Protein AF-A0A945Y6Y2-F1 (afdb_monomer_lite)

pLDDT: mean 93.1, std 6.47, range [54.56, 97.88]

Foldseek 3Di:
DFDCPDPVSVVVVVVVQVVVCVVPVDHPPDVLLVCDVVVVDDPVVLLVVLVVVVVDPVSVSSNVSSVVD

Radius of gyration: 14.05 Å; chains: 1; bounding box: 26×24×38 Å

Sequence (69 aa):
WLDTGTHKSLLQASEFVHTIEERQGLKIAAPEEVAYRMKFIDAAQLEALAAPLEKSGYGIYLKNLLVDA

Structure (mmCIF, N/CA/C/O backbone):
data_AF-A0A945Y6Y2-F1
#
_entry.id   AF-A0A945Y6Y2-F1
#
loop_
_atom_site.group_PDB
_atom_site.id
_atom_site.type_symbol
_atom_site.label_atom_id
_atom_site.label_alt_id
_atom_site.label_comp_id
_atom_site.label_asym_id
_atom_site.label_entity_id
_atom_site.label_seq_id
_atom_site.pdbx_PDB_ins_code
_atom_site.Cartn_x
_atom_site.Cartn_y
_atom_site.Cartn_z
_atom_site.occupancy
_atom_site.B_iso_or_equiv
_atom_site.auth_seq_id
_atom_site.auth_comp_id
_atom_site.auth_asym_id
_atom_site.auth_atom_id
_atom_site.pdbx_PDB_model_num
ATOM 1 N N . TRP A 1 1 ? -12.379 8.473 6.186 1.00 86.50 1 TRP A N 1
ATOM 2 C CA . TRP A 1 1 ? -11.471 9.102 7.163 1.00 86.50 1 TRP A CA 1
ATOM 3 C C . TRP A 1 1 ? -11.581 8.311 8.451 1.00 86.50 1 TRP A C 1
ATOM 5 O O . TRP A 1 1 ? -12.697 8.088 8.903 1.00 86.50 1 TRP A O 1
ATOM 15 N N . LEU A 1 2 ? -10.458 7.800 8.946 1.00 92.00 2 LEU A N 1
ATOM 16 C CA . LEU A 1 2 ? -10.351 6.968 10.144 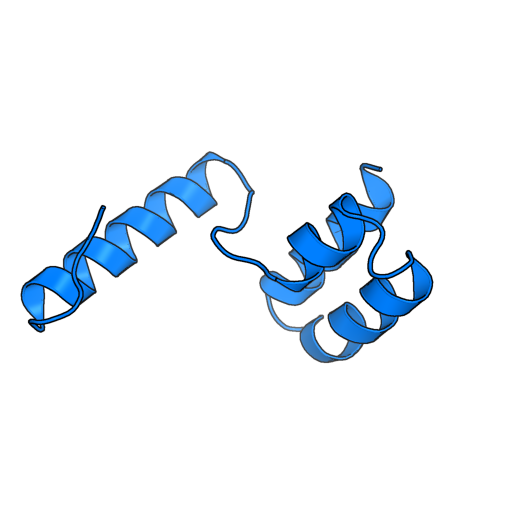1.00 92.00 2 LEU A CA 1
ATOM 17 C C . LEU A 1 2 ? -9.185 7.516 10.967 1.00 92.00 2 LEU A C 1
ATOM 19 O O . LEU A 1 2 ? -8.197 7.967 10.389 1.00 92.00 2 LEU A O 1
ATOM 23 N N . ASP A 1 3 ? -9.312 7.479 12.287 1.00 93.75 3 ASP A N 1
ATOM 24 C CA . ASP A 1 3 ? -8.277 7.905 13.226 1.00 93.75 3 ASP A CA 1
ATOM 25 C C . ASP A 1 3 ? -7.848 6.711 14.084 1.00 93.75 3 ASP A C 1
ATOM 27 O O . ASP A 1 3 ? -8.683 5.951 14.574 1.00 93.75 3 ASP A O 1
ATOM 31 N N . THR A 1 4 ? -6.545 6.545 14.281 1.00 93.81 4 THR A N 1
ATOM 32 C CA . THR A 1 4 ? -5.963 5.440 15.056 1.00 93.81 4 THR A CA 1
ATOM 33 C C . THR A 1 4 ? -5.473 5.892 16.436 1.00 93.81 4 THR A C 1
ATOM 35 O O . THR A 1 4 ? -4.560 5.288 16.994 1.00 93.81 4 THR A O 1
ATOM 38 N N . GLY A 1 5 ? -6.048 6.961 16.995 1.00 96.56 5 GLY A N 1
ATOM 39 C CA . GLY A 1 5 ? -5.630 7.587 18.252 1.00 96.56 5 GLY A CA 1
ATOM 40 C C . GLY A 1 5 ? -6.008 6.821 19.523 1.00 96.56 5 GLY A C 1
ATOM 41 O O . GLY A 1 5 ? -5.532 7.158 20.604 1.00 96.56 5 GLY A O 1
ATOM 42 N N . THR A 1 6 ? -6.832 5.772 19.428 1.00 97.38 6 THR A N 1
ATOM 43 C CA . THR A 1 6 ? -7.162 4.877 20.550 1.00 97.38 6 THR A CA 1
ATOM 44 C C . THR A 1 6 ? -7.025 3.414 20.138 1.00 97.38 6 THR A C 1
ATOM 46 O O . THR A 1 6 ? -7.178 3.080 18.965 1.00 97.38 6 THR A O 1
ATOM 49 N N . HIS A 1 7 ? -6.825 2.502 21.097 1.00 97.19 7 HIS A N 1
ATOM 50 C CA . HIS A 1 7 ? -6.792 1.059 20.810 1.00 97.19 7 HIS A CA 1
ATOM 51 C C . HIS A 1 7 ? -8.049 0.571 20.077 1.00 97.19 7 HIS A C 1
ATOM 53 O O . HIS A 1 7 ? -7.960 -0.234 19.153 1.00 9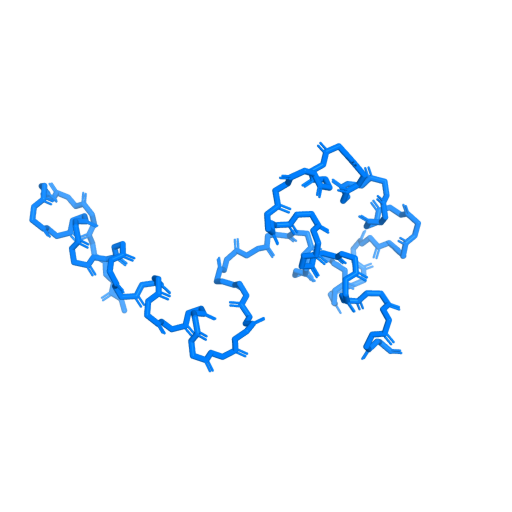7.19 7 HIS A O 1
ATOM 59 N N . LYS A 1 8 ? -9.222 1.096 20.457 1.00 96.25 8 LYS A N 1
ATOM 60 C CA . LYS A 1 8 ? -10.491 0.754 19.812 1.00 96.25 8 LYS A CA 1
ATOM 61 C C . LYS A 1 8 ? -10.549 1.270 18.374 1.00 96.25 8 LYS A C 1
ATOM 63 O O . LYS A 1 8 ? -10.934 0.520 17.484 1.00 96.25 8 LYS A O 1
ATOM 68 N N . SER A 1 9 ? -10.171 2.526 18.145 1.00 96.06 9 SER A N 1
ATOM 69 C CA . SER A 1 9 ? -10.241 3.122 16.809 1.00 96.06 9 SER A CA 1
ATOM 70 C C . SER A 1 9 ? -9.191 2.538 15.854 1.00 96.06 9 SER A C 1
ATOM 72 O O . SER A 1 9 ? -9.490 2.333 14.680 1.00 96.06 9 SER A O 1
ATOM 74 N N . LEU A 1 10 ? -8.018 2.142 16.362 1.00 97.75 10 LEU A N 1
ATOM 75 C CA . LEU A 1 10 ? -7.022 1.371 15.611 1.00 97.75 10 LEU A CA 1
ATOM 76 C C . LEU A 1 10 ? -7.558 0.003 15.165 1.00 97.75 10 LEU A C 1
ATOM 78 O O . LEU A 1 10 ? -7.379 -0.370 14.004 1.00 97.75 10 LEU A O 1
ATOM 82 N N . LEU A 1 11 ? -8.222 -0.735 16.063 1.00 97.38 11 LEU A N 1
ATOM 83 C CA . LEU A 1 11 ? -8.812 -2.032 15.723 1.00 97.38 11 LEU A CA 1
ATOM 84 C C . LEU A 1 11 ? -9.871 -1.876 14.627 1.00 97.38 11 LEU A C 1
ATOM 86 O O . LEU A 1 11 ? -9.801 -2.552 13.606 1.00 97.38 11 LEU A O 1
ATOM 90 N N . GLN A 1 12 ? -10.782 -0.913 14.789 1.00 96.25 12 GLN A N 1
ATOM 91 C CA . GLN A 1 12 ? -11.822 -0.630 13.798 1.00 96.25 12 GLN A CA 1
ATOM 92 C C . GLN A 1 12 ? -11.240 -0.229 12.437 1.00 96.25 12 GLN A C 1
ATOM 94 O O . GLN A 1 12 ? -11.745 -0.652 11.399 1.00 96.25 12 GLN A O 1
ATOM 99 N N . ALA A 1 13 ? -10.171 0.573 12.424 1.00 97.19 13 ALA A N 1
ATOM 100 C CA . ALA A 1 13 ? -9.511 0.955 11.182 1.00 97.19 13 ALA A CA 1
ATOM 101 C C . ALA A 1 13 ? -8.844 -0.243 10.491 1.00 97.19 13 ALA A C 1
ATOM 103 O O . ALA A 1 13 ? -8.946 -0.385 9.273 1.00 97.19 13 ALA A O 1
ATOM 104 N N . SER A 1 14 ? -8.218 -1.125 11.272 1.00 95.62 14 SER A N 1
ATOM 105 C CA . SER A 1 14 ? -7.598 -2.356 10.770 1.00 95.62 14 SER A CA 1
ATOM 106 C C . SER A 1 14 ? -8.635 -3.301 10.159 1.00 95.62 14 SER A C 1
ATOM 108 O O . SER A 1 14 ? -8.446 -3.784 9.046 1.00 95.62 14 SER A O 1
ATOM 110 N N . GLU A 1 15 ? -9.760 -3.517 10.846 1.00 96.31 15 GLU A N 1
ATOM 111 C CA . GLU A 1 15 ? -10.871 -4.345 10.357 1.00 96.31 15 GLU A CA 1
ATOM 112 C C . GLU A 1 15 ? -11.492 -3.776 9.077 1.00 96.31 15 GLU A C 1
ATOM 114 O O . GLU A 1 15 ? -11.788 -4.524 8.141 1.00 96.31 15 GLU A O 1
ATOM 119 N N . PHE A 1 16 ? -11.649 -2.449 9.008 1.00 95.44 16 PHE A N 1
ATOM 120 C CA . PHE A 1 16 ? -12.147 -1.774 7.814 1.00 95.44 16 PHE A CA 1
ATOM 121 C C . PHE A 1 16 ? -11.238 -2.033 6.609 1.00 95.44 16 PHE A C 1
ATOM 123 O O . PHE A 1 16 ? -11.724 -2.462 5.564 1.00 95.44 16 PHE A O 1
ATOM 130 N N . VAL A 1 17 ? -9.926 -1.808 6.756 1.00 94.75 17 VAL A N 1
ATOM 131 C CA . VAL A 1 17 ? -8.955 -2.051 5.678 1.00 94.75 17 VAL A CA 1
ATOM 132 C C . VAL A 1 17 ? -8.988 -3.518 5.262 1.00 94.75 17 VAL A C 1
ATOM 134 O O . VAL A 1 17 ? -9.184 -3.802 4.084 1.00 94.75 17 VAL A O 1
ATOM 137 N N . HIS A 1 18 ? -8.899 -4.442 6.220 1.00 93.75 18 HIS A N 1
ATOM 138 C CA . HIS A 1 18 ? -8.898 -5.879 5.950 1.00 93.75 18 HIS A CA 1
ATOM 139 C C . HIS A 1 18 ? -10.122 -6.331 5.140 1.00 93.75 18 HIS A C 1
ATOM 141 O O . HIS A 1 18 ? -9.972 -6.993 4.115 1.00 93.75 18 HIS A O 1
ATOM 147 N N . THR A 1 19 ? -11.319 -5.903 5.551 1.00 94.19 19 THR A N 1
ATOM 148 C CA . THR A 1 19 ? -12.579 -6.278 4.891 1.00 94.19 19 THR A CA 1
ATOM 149 C C . THR A 1 19 ? -12.643 -5.784 3.444 1.00 94.19 19 THR A C 1
ATOM 151 O O . THR A 1 19 ? -13.138 -6.484 2.558 1.00 94.19 19 THR A O 1
ATOM 154 N N . ILE A 1 20 ? -12.172 -4.560 3.186 1.00 93.69 20 ILE A N 1
ATOM 155 C CA . ILE A 1 20 ? -12.181 -3.992 1.835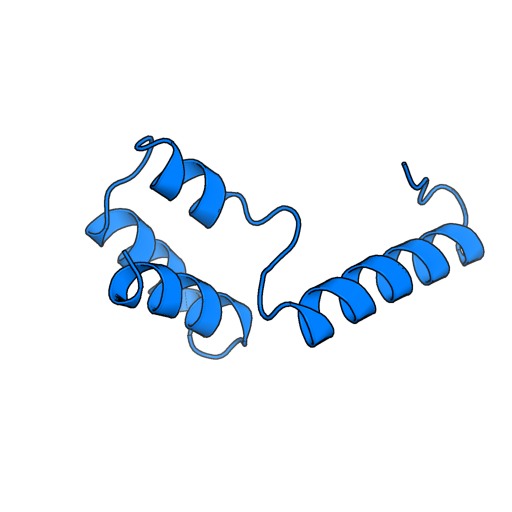 1.00 93.69 20 ILE A CA 1
ATOM 156 C C . ILE A 1 20 ? -11.173 -4.713 0.940 1.00 93.69 20 ILE A C 1
ATOM 158 O O . ILE A 1 20 ? -11.529 -5.082 -0.181 1.00 93.69 20 ILE A O 1
ATOM 162 N N . GLU A 1 21 ? -9.956 -4.952 1.433 1.00 93.19 21 GLU A N 1
ATOM 163 C CA . GLU A 1 21 ? -8.924 -5.658 0.669 1.00 93.19 21 GLU A CA 1
ATOM 164 C C . GLU A 1 21 ? -9.352 -7.082 0.307 1.00 93.19 21 GLU A C 1
ATOM 166 O O . GLU A 1 21 ? -9.209 -7.494 -0.843 1.00 93.19 21 GLU A O 1
ATOM 171 N N . GLU A 1 22 ? -9.925 -7.825 1.258 1.00 90.06 22 GLU A N 1
ATOM 172 C CA . GLU A 1 22 ? -10.382 -9.199 1.029 1.00 90.06 22 GLU A CA 1
ATOM 173 C C . GLU A 1 22 ? -11.489 -9.263 -0.030 1.00 90.06 22 GLU A C 1
ATOM 175 O O . GLU A 1 22 ? -11.497 -10.150 -0.882 1.00 90.06 22 GLU A O 1
ATOM 180 N N . ARG A 1 23 ? -12.405 -8.289 -0.027 1.00 92.06 23 ARG A N 1
ATOM 181 C CA . ARG A 1 23 ? -13.523 -8.257 -0.974 1.00 92.06 23 ARG A CA 1
ATOM 182 C C . ARG A 1 23 ? -13.122 -7.800 -2.376 1.00 92.06 23 ARG A C 1
ATOM 184 O O . ARG A 1 23 ? -13.739 -8.240 -3.343 1.00 92.06 23 ARG A O 1
ATOM 191 N N . GLN A 1 24 ? -12.178 -6.868 -2.490 1.00 87.50 24 GLN A N 1
ATOM 192 C CA . GLN A 1 24 ? -11.803 -6.268 -3.776 1.00 87.50 24 GLN A CA 1
ATOM 193 C C . GLN A 1 24 ? -10.574 -6.921 -4.415 1.00 87.50 24 GLN A C 1
ATOM 195 O O . GLN A 1 24 ? -10.354 -6.729 -5.606 1.00 87.50 24 GLN A O 1
ATOM 200 N N . GLY A 1 25 ? -9.77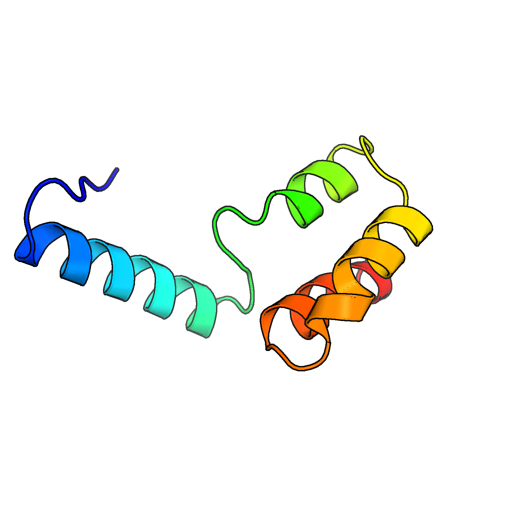4 -7.670 -3.650 1.00 80.88 25 GLY A N 1
ATOM 201 C CA . GLY A 1 25 ? -8.501 -8.219 -4.124 1.00 80.88 25 GLY A CA 1
ATOM 202 C C . GLY A 1 25 ? -7.426 -7.153 -4.373 1.00 80.88 25 GLY A C 1
ATOM 203 O O . GLY A 1 25 ? -6.399 -7.453 -4.974 1.00 80.88 25 GLY A O 1
ATOM 204 N N . LEU A 1 26 ? -7.658 -5.919 -3.917 1.00 86.69 26 LEU A N 1
ATOM 205 C CA . LEU A 1 26 ? -6.746 -4.781 -4.036 1.00 86.69 26 LEU A CA 1
ATOM 206 C C . LEU A 1 26 ? -6.142 -4.436 -2.676 1.00 86.69 26 LEU A C 1
ATOM 208 O O . LEU A 1 26 ? -6.742 -4.726 -1.641 1.00 86.69 26 LEU A O 1
ATOM 212 N N . LYS A 1 27 ? -4.972 -3.792 -2.675 1.00 90.06 27 LYS A N 1
ATOM 213 C CA . LYS A 1 27 ? -4.313 -3.314 -1.453 1.00 90.06 27 LYS A CA 1
ATOM 214 C C . LYS A 1 27 ? -4.519 -1.821 -1.249 1.00 90.06 27 LYS A C 1
ATOM 216 O O . LYS A 1 27 ? -4.359 -1.023 -2.169 1.00 90.06 27 LYS A O 1
ATOM 221 N N . ILE A 1 28 ? -4.865 -1.430 -0.025 1.00 91.94 28 ILE A N 1
ATOM 222 C CA . ILE A 1 28 ? -5.028 -0.020 0.334 1.00 91.94 28 ILE A CA 1
ATOM 223 C C . ILE A 1 28 ? -3.662 0.552 0.710 1.00 91.94 28 ILE A C 1
ATOM 225 O O . ILE A 1 28 ? -2.929 -0.029 1.502 1.00 91.94 28 ILE A O 1
ATOM 229 N N . ALA A 1 29 ? -3.358 1.737 0.174 1.00 92.00 29 ALA A N 1
ATOM 230 C CA . ALA A 1 29 ? -2.144 2.491 0.481 1.00 92.00 29 ALA A CA 1
ATOM 231 C C . ALA A 1 29 ? -0.829 1.743 0.172 1.00 92.00 29 ALA A C 1
ATOM 233 O O . ALA A 1 29 ? 0.151 1.934 0.883 1.00 92.00 29 ALA A O 1
ATOM 234 N N . ALA A 1 30 ? -0.803 0.947 -0.905 1.00 95.12 30 ALA A N 1
ATOM 235 C CA . ALA A 1 30 ? 0.398 0.304 -1.442 1.00 95.12 30 ALA A CA 1
ATOM 236 C C . ALA A 1 30 ? 1.261 1.306 -2.247 1.00 95.12 30 ALA A C 1
ATOM 238 O O . ALA A 1 30 ? 0.891 1.651 -3.376 1.00 95.12 30 ALA A O 1
ATOM 239 N N . PRO A 1 31 ? 2.395 1.817 -1.719 1.00 96.31 31 PRO A N 1
ATOM 240 C CA . PRO A 1 31 ? 3.144 2.884 -2.387 1.00 96.31 31 PRO A CA 1
ATOM 241 C C . PRO A 1 31 ? 3.782 2.437 -3.704 1.00 96.31 31 PRO A C 1
ATOM 243 O O . PRO A 1 31 ? 3.858 3.229 -4.641 1.00 96.31 31 PRO A O 1
ATOM 246 N N . GLU A 1 32 ? 4.212 1.178 -3.797 1.00 96.69 32 GLU A N 1
ATOM 247 C CA . GLU A 1 32 ? 4.836 0.610 -4.994 1.00 96.69 32 GLU A CA 1
ATOM 248 C C . GLU A 1 32 ? 3.845 0.542 -6.159 1.00 96.69 32 GLU A C 1
ATOM 250 O O . GLU A 1 32 ? 4.189 0.904 -7.283 1.00 96.69 32 GLU A O 1
ATOM 255 N N . GLU A 1 33 ? 2.592 0.161 -5.888 1.00 95.56 33 GLU A N 1
ATOM 256 C CA . GLU A 1 33 ? 1.527 0.181 -6.892 1.00 95.56 33 GLU A CA 1
ATOM 257 C C . GLU A 1 33 ? 1.271 1.601 -7.395 1.00 95.56 33 GLU A C 1
ATOM 259 O O . GLU A 1 33 ? 1.201 1.832 -8.604 1.00 95.56 33 GLU A O 1
ATOM 264 N N . VAL A 1 34 ? 1.130 2.561 -6.476 1.00 96.25 34 VAL A N 1
ATOM 265 C CA . VAL A 1 34 ? 0.888 3.960 -6.844 1.00 96.25 34 VAL A CA 1
ATOM 266 C C . VAL A 1 34 ? 2.051 4.484 -7.684 1.00 96.25 34 VAL A C 1
ATOM 268 O O . VAL A 1 34 ? 1.818 5.064 -8.743 1.00 96.25 34 VAL A O 1
ATOM 271 N N . ALA A 1 35 ? 3.294 4.232 -7.267 1.00 97.50 35 ALA A N 1
ATOM 272 C CA . ALA A 1 35 ? 4.487 4.636 -8.003 1.00 97.50 35 ALA A CA 1
ATOM 273 C C . ALA A 1 35 ? 4.539 4.019 -9.407 1.00 97.50 35 ALA A C 1
ATOM 275 O O . ALA A 1 35 ? 4.850 4.722 -10.369 1.00 97.50 35 ALA A O 1
ATOM 276 N N . TYR A 1 36 ? 4.188 2.740 -9.545 1.00 96.25 36 TYR A N 1
ATOM 277 C CA . TYR A 1 36 ? 4.146 2.055 -10.833 1.00 96.25 36 TYR A CA 1
ATOM 278 C C . TYR A 1 36 ? 3.059 2.629 -11.754 1.00 96.25 36 TYR A C 1
ATOM 280 O O . TYR A 1 36 ? 3.344 3.034 -12.881 1.00 96.25 36 TYR A O 1
ATOM 288 N N . ARG A 1 37 ? 1.822 2.781 -11.260 1.00 94.44 37 ARG A N 1
ATOM 289 C CA . ARG A 1 37 ? 0.705 3.359 -12.033 1.00 94.44 37 ARG A CA 1
ATOM 290 C C . ARG A 1 37 ? 0.953 4.816 -12.428 1.00 94.44 37 ARG A C 1
ATOM 292 O O . ARG A 1 37 ? 0.554 5.237 -13.513 1.00 94.44 37 ARG A O 1
ATOM 299 N N . MET A 1 38 ? 1.627 5.582 -11.570 1.00 96.94 38 MET A N 1
ATOM 300 C CA . MET A 1 38 ? 2.042 6.962 -11.845 1.00 96.94 38 MET A CA 1
ATOM 301 C C . MET A 1 38 ? 3.309 7.061 -12.708 1.00 96.94 38 MET A C 1
ATOM 303 O O . MET A 1 38 ? 3.719 8.172 -13.041 1.00 96.94 38 MET A O 1
ATOM 307 N N . LYS A 1 39 ? 3.908 5.929 -13.110 1.00 96.19 39 LYS A N 1
ATOM 308 C CA . LYS A 1 39 ? 5.141 5.848 -13.913 1.00 96.19 39 LYS A CA 1
ATOM 309 C C . LYS A 1 39 ? 6.363 6.487 -13.245 1.00 96.19 39 LYS A C 1
ATOM 311 O O . LYS A 1 39 ? 7.275 6.948 -13.926 1.00 96.19 39 LYS A O 1
ATOM 316 N N . PHE A 1 40 ? 6.385 6.525 -11.914 1.00 97.88 40 PHE A N 1
ATOM 317 C CA . PHE A 1 40 ? 7.574 6.897 -11.143 1.00 97.88 40 PHE A CA 1
ATOM 318 C C . PHE A 1 40 ? 8.609 5.773 -11.117 1.00 97.88 40 PHE A C 1
ATOM 320 O O . PHE A 1 40 ? 9.798 6.048 -10.981 1.00 97.88 40 PHE A O 1
ATOM 327 N N . ILE A 1 41 ? 8.147 4.529 -11.258 1.00 97.88 41 ILE A N 1
ATOM 328 C CA . ILE A 1 41 ? 8.980 3.343 -11.436 1.00 97.88 41 ILE A CA 1
ATOM 329 C C . ILE A 1 41 ? 8.486 2.524 -12.629 1.00 97.88 41 ILE A C 1
ATOM 331 O O . ILE A 1 41 ? 7.306 2.581 -12.983 1.00 97.88 41 ILE A O 1
ATOM 335 N N . ASP A 1 42 ? 9.387 1.765 -13.241 1.00 96.88 42 ASP A N 1
ATOM 336 C CA . ASP A 1 42 ? 9.066 0.824 -14.311 1.00 96.88 42 ASP A CA 1
ATOM 337 C C . ASP A 1 42 ? 8.746 -0.591 -13.786 1.00 96.88 42 ASP A C 1
ATOM 339 O O . ASP A 1 42 ? 8.765 -0.869 -12.584 1.00 96.88 42 ASP A O 1
ATOM 343 N N . ALA A 1 43 ? 8.416 -1.493 -14.713 1.00 96.75 43 ALA A N 1
ATOM 344 C CA . ALA A 1 43 ? 8.054 -2.873 -14.402 1.00 96.75 43 ALA A CA 1
ATOM 345 C C . ALA A 1 43 ? 9.199 -3.660 -13.741 1.00 96.75 43 ALA A C 1
ATOM 347 O O . ALA A 1 43 ? 8.951 -4.438 -12.824 1.00 96.75 43 ALA A O 1
ATOM 348 N N . ALA A 1 44 ? 10.447 -3.434 -14.164 1.00 97.00 44 ALA A N 1
ATOM 349 C CA . ALA A 1 44 ? 11.606 -4.131 -13.613 1.00 97.00 44 ALA A CA 1
ATOM 350 C C . ALA A 1 44 ? 11.903 -3.662 -12.181 1.00 97.00 44 ALA A C 1
ATOM 352 O O . ALA A 1 44 ? 12.254 -4.459 -11.311 1.00 97.00 44 ALA A O 1
ATOM 353 N N . GLN A 1 45 ? 11.715 -2.369 -11.913 1.00 97.56 45 GLN A N 1
ATOM 354 C CA . GLN A 1 45 ? 11.817 -1.803 -10.573 1.00 97.56 45 GLN A CA 1
ATOM 355 C C . GLN A 1 45 ? 10.714 -2.335 -9.651 1.00 97.56 45 GLN A C 1
ATOM 357 O O . GLN A 1 45 ? 11.009 -2.697 -8.512 1.00 97.56 45 GLN A O 1
ATOM 362 N N . LEU A 1 46 ? 9.468 -2.438 -10.130 1.00 96.94 46 LEU A N 1
ATOM 363 C CA . LEU A 1 46 ? 8.383 -3.045 -9.353 1.00 96.94 46 LEU A CA 1
ATOM 364 C C . LEU A 1 46 ? 8.658 -4.530 -9.062 1.00 96.94 46 LEU A C 1
ATOM 366 O O . LEU A 1 46 ? 8.484 -4.972 -7.927 1.00 96.94 46 LEU A O 1
ATOM 370 N N . GLU A 1 47 ? 9.136 -5.292 -10.048 1.00 96.19 47 GLU A N 1
ATOM 371 C CA . GLU A 1 47 ? 9.499 -6.702 -9.872 1.00 96.19 47 GLU A CA 1
ATOM 372 C C . GLU A 1 47 ? 10.604 -6.881 -8.822 1.00 96.19 47 GLU A C 1
ATOM 374 O O . GLU A 1 47 ? 10.486 -7.727 -7.932 1.00 96.19 47 GLU A O 1
ATOM 379 N N . ALA A 1 48 ? 11.641 -6.040 -8.862 1.00 96.88 48 ALA A N 1
ATOM 380 C CA . ALA A 1 48 ? 12.727 -6.062 -7.886 1.00 96.88 48 ALA A CA 1
ATOM 381 C C . ALA A 1 48 ? 12.246 -5.769 -6.452 1.00 96.88 48 ALA A C 1
ATOM 383 O O . ALA A 1 48 ? 12.758 -6.365 -5.504 1.00 96.88 48 ALA A O 1
ATOM 384 N N . LEU A 1 49 ? 11.253 -4.887 -6.285 1.00 96.31 49 LEU A N 1
ATOM 385 C CA . LEU A 1 49 ? 10.621 -4.605 -4.988 1.00 96.31 49 LEU A CA 1
ATOM 386 C C . LEU A 1 49 ? 9.717 -5.755 -4.520 1.00 96.31 49 LEU A C 1
ATOM 388 O O . LEU A 1 49 ? 9.652 -6.046 -3.325 1.00 96.31 49 LEU A O 1
ATOM 392 N N . ALA A 1 50 ? 9.049 -6.438 -5.450 1.00 95.69 50 ALA A N 1
ATOM 393 C CA . ALA A 1 50 ? 8.179 -7.567 -5.143 1.00 95.69 50 ALA A CA 1
ATOM 394 C C . ALA A 1 50 ? 8.963 -8.835 -4.755 1.00 95.69 50 ALA A C 1
ATOM 396 O O . ALA A 1 50 ? 8.509 -9.592 -3.894 1.00 95.69 50 ALA A O 1
ATOM 397 N N . ALA A 1 51 ? 10.143 -9.053 -5.346 1.00 94.69 51 ALA A N 1
ATOM 398 C CA . ALA A 1 51 ? 10.975 -10.243 -5.151 1.00 94.69 51 ALA A CA 1
ATOM 399 C C . ALA A 1 51 ? 11.277 -10.599 -3.673 1.00 94.69 51 ALA A C 1
ATOM 401 O O . ALA A 1 51 ? 11.024 -11.735 -3.261 1.00 94.69 51 ALA A O 1
ATOM 402 N N . PRO A 1 52 ? 11.754 -9.676 -2.812 1.00 95.88 52 PRO A N 1
ATOM 403 C CA . PRO A 1 52 ? 11.993 -9.993 -1.400 1.00 95.88 52 PRO A CA 1
ATOM 404 C C . PRO A 1 52 ? 10.703 -10.283 -0.613 1.00 95.88 52 PRO A C 1
ATOM 406 O O . PRO A 1 52 ? 10.758 -10.912 0.445 1.00 95.88 52 PRO A O 1
ATOM 409 N N . LEU A 1 53 ? 9.545 -9.846 -1.115 1.00 94.81 53 LEU A N 1
ATOM 410 C CA . LEU A 1 53 ? 8.242 -9.962 -0.458 1.00 94.81 53 LEU A CA 1
ATOM 411 C C . LEU A 1 53 ? 7.417 -11.152 -0.965 1.00 94.81 53 LEU A C 1
ATOM 413 O O . LEU A 1 53 ? 6.296 -11.342 -0.499 1.00 94.81 53 LEU A O 1
ATOM 417 N N . GLU A 1 54 ? 7.947 -11.978 -1.870 1.00 89.94 54 GLU A N 1
ATOM 418 C CA . GLU A 1 54 ? 7.241 -13.102 -2.512 1.00 89.94 54 GLU A CA 1
ATOM 419 C C . GLU A 1 54 ? 6.617 -14.105 -1.542 1.00 89.94 54 GLU A C 1
ATOM 421 O O . GLU A 1 54 ? 5.588 -14.706 -1.835 1.00 89.94 54 GLU A O 1
ATOM 426 N N . LYS A 1 55 ? 7.231 -14.291 -0.369 1.00 89.81 55 LYS A N 1
ATOM 427 C CA . LYS A 1 55 ? 6.713 -15.199 0.666 1.00 89.81 55 LYS A CA 1
ATOM 428 C C . LYS A 1 55 ? 5.502 -14.632 1.409 1.00 89.81 55 LYS A C 1
ATOM 430 O O . LYS A 1 55 ? 4.905 -15.330 2.223 1.00 89.81 55 LYS A O 1
ATOM 435 N N . SER A 1 56 ? 5.165 -13.369 1.167 1.00 89.56 56 SER A N 1
ATOM 436 C CA . SER A 1 56 ? 3.994 -12.699 1.717 1.00 89.56 56 SER A CA 1
ATOM 437 C C . SER A 1 56 ? 2.915 -12.549 0.647 1.00 89.56 56 SER A C 1
ATOM 439 O O . SER A 1 56 ? 3.208 -12.442 -0.544 1.00 89.56 56 SER A O 1
ATOM 441 N N . GLY A 1 57 ? 1.658 -12.429 1.076 1.00 87.94 57 GLY A N 1
ATOM 442 C CA . GLY A 1 57 ? 0.569 -12.072 0.163 1.00 87.94 57 GLY A CA 1
ATOM 443 C C . GLY A 1 57 ? 0.774 -10.719 -0.535 1.00 87.94 57 GLY A C 1
ATOM 444 O O . GLY A 1 57 ? 0.191 -10.488 -1.588 1.00 87.94 57 GLY A O 1
ATOM 445 N N . TYR A 1 58 ? 1.622 -9.839 0.011 1.00 93.75 58 TYR A N 1
ATOM 446 C CA . TYR A 1 58 ? 1.907 -8.529 -0.572 1.00 93.75 58 TYR A CA 1
ATOM 447 C C . TYR A 1 58 ? 2.836 -8.611 -1.791 1.00 93.75 58 TYR A C 1
ATOM 449 O O . TYR A 1 58 ? 2.554 -7.997 -2.812 1.00 93.75 58 TYR A O 1
ATOM 457 N N . GLY A 1 59 ? 3.903 -9.414 -1.741 1.00 93.44 59 GLY A N 1
ATOM 458 C CA . GLY A 1 59 ? 4.774 -9.598 -2.909 1.00 93.44 59 GLY A CA 1
ATOM 459 C C . GLY A 1 59 ? 4.049 -10.281 -4.068 1.00 93.44 59 GLY A C 1
ATOM 460 O O . GLY A 1 59 ? 4.220 -9.889 -5.218 1.00 93.44 59 GLY A O 1
ATOM 461 N N . ILE A 1 60 ? 3.174 -11.247 -3.761 1.00 92.19 60 ILE A N 1
ATOM 462 C CA . ILE A 1 60 ? 2.293 -11.876 -4.758 1.00 92.19 60 ILE A CA 1
ATOM 463 C C . ILE A 1 60 ? 1.377 -10.826 -5.398 1.00 92.19 60 ILE A C 1
ATOM 465 O O . ILE A 1 60 ? 1.274 -10.770 -6.620 1.00 92.19 60 ILE A O 1
ATOM 469 N N . TYR A 1 61 ? 0.765 -9.957 -4.587 1.00 94.31 61 TYR A N 1
ATOM 470 C CA . TYR A 1 61 ? -0.054 -8.852 -5.081 1.00 94.31 61 TYR A CA 1
ATOM 471 C C . TYR A 1 61 ? 0.714 -7.943 -6.050 1.00 94.31 61 TYR A C 1
ATOM 473 O O . TYR A 1 61 ? 0.245 -7.710 -7.161 1.00 94.31 61 TYR A O 1
ATOM 481 N N . LEU A 1 62 ? 1.914 -7.487 -5.673 1.00 94.75 62 LEU A N 1
ATOM 482 C CA . LEU A 1 62 ? 2.722 -6.610 -6.526 1.00 94.75 62 LEU A CA 1
ATOM 483 C C . LEU A 1 62 ? 3.107 -7.269 -7.855 1.00 94.75 62 LEU A C 1
ATOM 485 O O . LEU A 1 62 ? 3.122 -6.601 -8.885 1.00 94.75 62 LEU A O 1
ATOM 489 N N . LYS A 1 63 ? 3.377 -8.578 -7.858 1.00 93.38 63 LYS A N 1
ATOM 490 C CA . LYS A 1 63 ? 3.643 -9.321 -9.097 1.00 93.38 63 LYS A CA 1
ATOM 491 C C . LYS A 1 63 ? 2.420 -9.420 -9.999 1.00 93.38 63 LYS A C 1
ATOM 493 O O . LYS A 1 63 ? 2.564 -9.300 -11.210 1.00 93.38 63 LYS A O 1
ATOM 498 N N . ASN A 1 64 ? 1.230 -9.604 -9.431 1.00 92.94 64 ASN A N 1
ATOM 499 C CA . ASN A 1 64 ? -0.000 -9.680 -10.222 1.00 92.94 64 ASN A CA 1
ATOM 500 C C . ASN A 1 64 ? -0.270 -8.370 -10.981 1.00 92.94 64 ASN A C 1
ATOM 502 O O . ASN A 1 64 ? -0.724 -8.412 -12.121 1.00 92.94 64 ASN A O 1
ATOM 506 N N . LEU A 1 65 ? 0.120 -7.218 -10.420 1.00 92.62 65 LEU A N 1
ATOM 507 C CA . LEU A 1 65 ? 0.019 -5.924 -11.107 1.00 92.62 65 LEU A CA 1
ATOM 508 C C . LEU A 1 65 ? 0.821 -5.852 -12.416 1.00 92.62 65 LEU A C 1
ATOM 510 O O . LEU A 1 65 ? 0.483 -5.039 -13.268 1.00 92.62 65 LEU A O 1
ATOM 514 N N . LEU A 1 66 ? 1.871 -6.666 -12.577 1.00 91.75 66 LEU A N 1
ATOM 515 C CA . LEU A 1 66 ? 2.668 -6.736 -13.808 1.00 91.75 66 LEU A CA 1
ATOM 516 C C . LEU A 1 66 ? 2.006 -7.590 -14.897 1.00 91.75 66 LEU A C 1
ATOM 518 O O . LEU A 1 66 ? 2.344 -7.447 -16.069 1.00 91.75 66 LEU A O 1
ATOM 522 N N . VAL A 1 67 ? 1.106 -8.498 -14.512 1.00 84.56 67 VAL A N 1
ATOM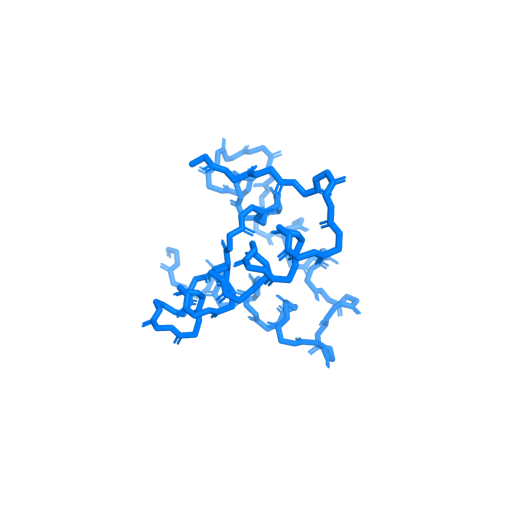 523 C CA . VAL A 1 67 ? 0.402 -9.411 -15.427 1.00 84.56 67 VAL A CA 1
ATOM 524 C C . VAL A 1 67 ? -0.899 -8.785 -15.932 1.00 84.56 67 VAL A C 1
ATOM 526 O O . VAL A 1 67 ? -1.274 -9.008 -17.080 1.00 84.56 67 VAL A O 1
ATOM 529 N N . ASP A 1 68 ? -1.553 -7.978 -15.094 1.00 69.88 68 ASP A N 1
ATOM 530 C CA . ASP A 1 68 ? -2.838 -7.331 -15.386 1.00 69.88 68 ASP A CA 1
ATOM 531 C C . ASP A 1 68 ? -2.705 -5.942 -16.064 1.00 69.88 68 ASP A C 1
ATOM 533 O O . ASP A 1 68 ? -3.710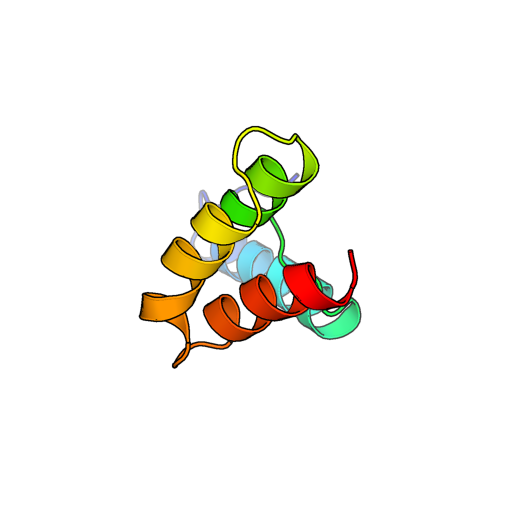 -5.240 -16.216 1.00 69.88 68 ASP A O 1
ATOM 537 N N . ALA A 1 69 ? -1.484 -5.519 -16.429 1.00 54.56 69 ALA A N 1
ATOM 538 C CA . ALA A 1 69 ? -1.162 -4.190 -16.980 1.00 54.56 69 ALA A CA 1
ATOM 539 C C . ALA A 1 69 ? -1.292 -4.072 -18.510 1.00 54.56 69 ALA A C 1
ATOM 541 O O . ALA A 1 69 ? -0.889 -5.010 -19.235 1.00 54.56 69 ALA A O 1
#

Secondary structure (DSSP, 8-state):
----SSHHHHHHHHHHHHHHHHHHS--TT-HHHHHHHTTSS-HHHHHHHHGGGTTSHHHHHHHHHHH--